Protein AF-A0A9D2JJZ6-F1 (afdb_monomer)

pLDDT: mean 75.49, std 14.81, range [40.16, 91.69]

Foldseek 3Di:
DKDFLVRQCVVVVHDSVVSVVVQVVCVVVLQKDWDWDDPVPNDIGIMIDGPVPDPVVVVVVVVVVVVVVVVVVVVVVPPPDD

Mean predicted aligned error: 13.27 Å

Sequence (82 aa):
VIYTLSSVSAKCGIQEENAKKALELMVKYSLSRKQMVDMGTGERIYIYSHWGDHKFPLLIYPLLSLAEKLSDFKENWCGFRS

Structure (mmCIF, N/CA/C/O backbone):
data_AF-A0A9D2JJZ6-F1
#
_entry.id   AF-A0A9D2JJZ6-F1
#
loop_
_atom_site.group_PDB
_atom_site.id
_atom_site.type_symbol
_atom_site.label_atom_id
_atom_site.label_alt_id
_atom_site.label_comp_id
_atom_site.label_asym_id
_atom_site.label_entity_id
_atom_site.label_seq_id
_atom_site.pdbx_PDB_ins_code
_atom_site.Cartn_x
_atom_site.Cartn_y
_atom_site.Cartn_z
_atom_site.occupancy
_atom_site.B_iso_or_equiv
_atom_site.auth_seq_id
_atom_site.auth_comp_id
_atom_site.auth_asym_id
_atom_site.auth_atom_id
_atom_site.pdbx_PDB_model_num
ATOM 1 N N . VAL A 1 1 ? -9.044 -1.925 -3.573 1.00 71.44 1 VAL A N 1
ATOM 2 C CA . VAL A 1 1 ? -8.534 -3.139 -2.885 1.00 71.44 1 VAL A CA 1
ATOM 3 C C . VAL A 1 1 ? -7.960 -2.723 -1.541 1.00 71.44 1 VAL A C 1
ATOM 5 O O . VAL A 1 1 ? -7.280 -1.703 -1.490 1.00 71.44 1 VAL A O 1
ATOM 8 N N . ILE A 1 2 ? -8.288 -3.465 -0.482 1.00 85.25 2 ILE A N 1
ATOM 9 C CA . ILE A 1 2 ? -7.886 -3.206 0.906 1.00 85.25 2 ILE A CA 1
ATOM 10 C C . ILE A 1 2 ? -6.988 -4.361 1.370 1.00 85.25 2 ILE A C 1
ATOM 12 O O . ILE A 1 2 ? -7.289 -5.512 1.061 1.00 85.25 2 ILE A O 1
ATOM 16 N N . TYR A 1 3 ? -5.891 -4.069 2.069 1.00 86.31 3 TYR A N 1
ATOM 17 C CA . TYR A 1 3 ? -4.912 -5.067 2.510 1.00 86.31 3 TYR A CA 1
ATOM 18 C C . TYR A 1 3 ? -4.254 -4.685 3.845 1.00 86.31 3 TYR A C 1
ATOM 20 O O . TYR A 1 3 ? -4.146 -3.513 4.202 1.00 86.31 3 TYR A O 1
ATOM 28 N N . THR A 1 4 ? -3.806 -5.690 4.594 1.00 91.44 4 THR A N 1
ATOM 29 C CA . THR A 1 4 ? -3.058 -5.549 5.855 1.00 91.44 4 THR A CA 1
ATOM 30 C C . THR A 1 4 ? -1.582 -5.878 5.649 1.00 91.44 4 THR A C 1
ATOM 32 O O . THR A 1 4 ? -1.221 -6.572 4.696 1.00 91.44 4 THR A O 1
ATOM 35 N N . LEU A 1 5 ? -0.726 -5.436 6.572 1.00 90.62 5 LEU A N 1
ATOM 36 C CA . LEU A 1 5 ? 0.700 -5.771 6.564 1.00 90.62 5 LEU A CA 1
ATOM 37 C C . LEU A 1 5 ? 0.940 -7.289 6.489 1.00 90.62 5 LEU A C 1
ATOM 39 O O . LEU A 1 5 ? 1.667 -7.758 5.613 1.00 90.62 5 LEU A O 1
ATOM 43 N N . SER A 1 6 ? 0.259 -8.049 7.347 1.00 89.62 6 SER A N 1
ATOM 44 C CA . SER A 1 6 ? 0.335 -9.510 7.389 1.00 89.62 6 SER A CA 1
ATOM 45 C C . SER A 1 6 ? -0.107 -10.155 6.073 1.00 89.62 6 SER A C 1
ATOM 47 O O . SER A 1 6 ? 0.570 -11.050 5.569 1.00 89.62 6 SER A O 1
ATOM 49 N N . SER A 1 7 ? -1.188 -9.659 5.459 1.00 89.31 7 SER A N 1
ATOM 50 C CA . SER A 1 7 ? -1.661 -10.176 4.169 1.00 89.31 7 SER A CA 1
ATOM 51 C C . SER A 1 7 ? -0.670 -9.920 3.027 1.00 89.31 7 SER A C 1
ATOM 53 O O . SER A 1 7 ? -0.501 -10.779 2.165 1.00 89.31 7 SER A O 1
ATOM 55 N N . VAL A 1 8 ? 0.022 -8.773 3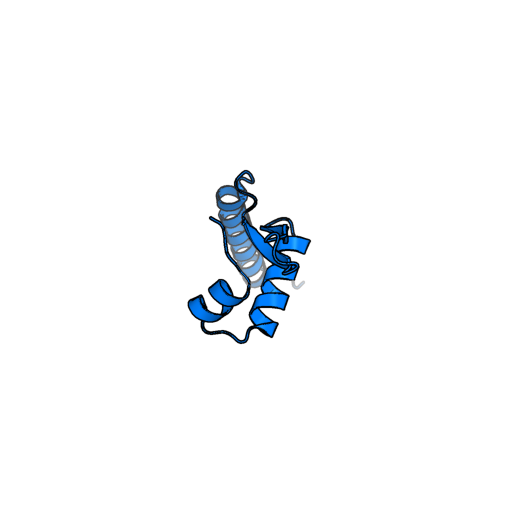.028 1.00 87.31 8 VAL A N 1
ATOM 56 C CA . VAL A 1 8 ? 1.039 -8.430 2.019 1.00 87.31 8 VAL A CA 1
ATOM 57 C C . VAL A 1 8 ? 2.297 -9.265 2.218 1.00 87.31 8 VAL A C 1
ATOM 59 O O . VAL A 1 8 ? 2.807 -9.828 1.256 1.00 87.31 8 VAL A O 1
ATOM 62 N N . SER A 1 9 ? 2.756 -9.391 3.463 1.00 86.44 9 SER A N 1
ATOM 63 C CA . SER A 1 9 ? 3.884 -10.243 3.848 1.00 86.44 9 SER A CA 1
ATOM 64 C C . SER A 1 9 ? 3.686 -11.681 3.349 1.00 86.44 9 SER A C 1
ATOM 66 O O . SER A 1 9 ? 4.502 -12.193 2.581 1.00 86.44 9 SER A O 1
ATOM 68 N N . ALA A 1 10 ? 2.533 -12.284 3.668 1.00 88.00 10 ALA A N 1
ATOM 69 C CA . ALA A 1 10 ? 2.192 -13.642 3.253 1.00 88.00 10 ALA A CA 1
ATOM 70 C C . ALA A 1 10 ? 2.045 -13.785 1.730 1.00 88.00 10 ALA A C 1
ATOM 72 O O . ALA A 1 10 ? 2.549 -14.742 1.148 1.00 88.00 10 ALA A O 1
ATOM 73 N N . LYS A 1 11 ? 1.382 -12.830 1.064 1.00 84.06 11 LYS A N 1
ATOM 74 C CA . LYS A 1 11 ? 1.135 -12.892 -0.385 1.00 84.06 11 LYS A CA 1
ATOM 75 C C . LYS A 1 11 ? 2.400 -12.679 -1.218 1.00 84.06 11 LYS A C 1
ATOM 77 O O . LYS A 1 11 ? 2.526 -13.267 -2.286 1.00 84.06 11 LYS A O 1
ATOM 82 N N . CYS A 1 12 ? 3.312 -11.830 -0.754 1.00 83.25 12 CYS A N 1
ATOM 83 C CA . CYS A 1 12 ? 4.570 -11.538 -1.439 1.00 83.25 12 CYS A CA 1
ATOM 84 C C . CYS A 1 12 ? 5.719 -12.462 -1.009 1.00 83.25 12 CYS A C 1
ATOM 86 O O . CYS A 1 12 ? 6.771 -12.425 -1.639 1.00 83.25 12 CYS A O 1
ATOM 88 N N . GLY A 1 13 ? 5.542 -13.268 0.044 1.00 88.12 13 GLY A N 1
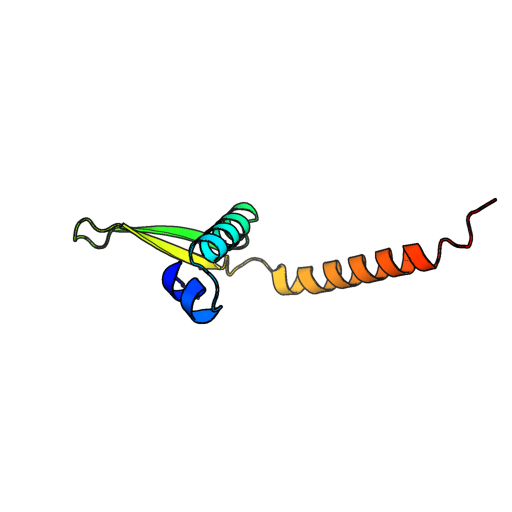ATOM 89 C CA . GLY A 1 13 ? 6.576 -14.175 0.548 1.00 88.12 13 GLY A CA 1
ATOM 90 C C . GLY A 1 13 ? 7.802 -13.449 1.111 1.00 88.12 13 GLY A C 1
ATOM 91 O O . GLY A 1 13 ? 8.917 -13.951 1.003 1.00 88.12 13 GLY A O 1
ATOM 92 N N . ILE A 1 14 ? 7.616 -12.254 1.677 1.00 86.94 14 ILE A N 1
ATOM 93 C CA . ILE A 1 14 ? 8.698 -11.428 2.232 1.00 86.94 14 ILE A CA 1
ATOM 94 C C . ILE A 1 14 ? 8.553 -11.292 3.743 1.00 86.94 14 ILE A C 1
ATOM 96 O O . ILE A 1 14 ? 7.463 -11.435 4.282 1.00 86.94 14 ILE A O 1
ATOM 100 N N . GLN A 1 15 ? 9.647 -10.968 4.434 1.00 90.50 15 GLN A N 1
ATOM 101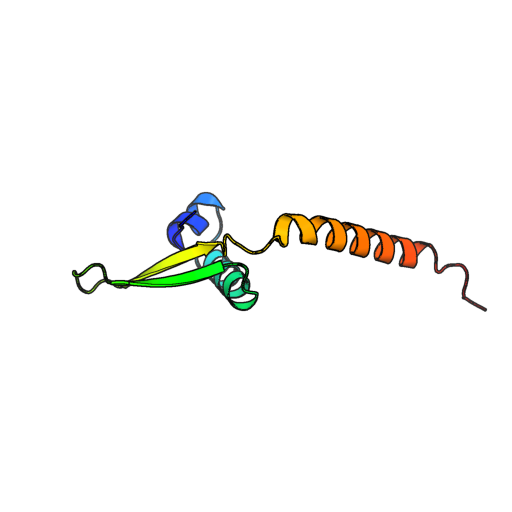 C CA . GLN A 1 15 ? 9.587 -10.661 5.863 1.00 90.50 15 GLN A CA 1
ATOM 102 C C . GLN A 1 15 ? 8.680 -9.457 6.136 1.00 90.50 15 GLN A C 1
ATOM 104 O O . GLN A 1 15 ? 8.678 -8.473 5.389 1.00 90.50 15 GLN A O 1
ATOM 109 N N . GLU A 1 16 ? 7.964 -9.508 7.257 1.00 89.12 16 GLU A N 1
ATOM 110 C CA . GLU A 1 16 ? 6.976 -8.495 7.624 1.00 89.12 16 GLU A CA 1
ATOM 111 C C . GLU A 1 16 ? 7.597 -7.099 7.781 1.00 89.12 16 GLU A C 1
ATOM 113 O O . GLU A 1 16 ? 7.000 -6.098 7.392 1.00 89.12 16 GLU A O 1
ATOM 118 N N . GLU A 1 17 ? 8.846 -7.011 8.240 1.00 90.81 17 GLU A N 1
ATOM 119 C CA . GLU A 1 17 ? 9.549 -5.731 8.328 1.00 90.81 17 GLU A CA 1
ATOM 120 C C . GLU A 1 17 ? 9.844 -5.111 6.952 1.00 90.81 17 GLU A C 1
ATOM 122 O O . GLU A 1 17 ? 9.715 -3.897 6.769 1.00 90.81 17 GLU A O 1
ATOM 127 N N . ASN A 1 18 ? 10.173 -5.938 5.958 1.00 82.38 18 ASN A N 1
ATOM 128 C CA . ASN A 1 18 ? 10.392 -5.480 4.586 1.00 82.38 18 ASN A CA 1
ATOM 129 C C . ASN A 1 18 ? 9.071 -5.050 3.939 1.00 82.38 18 ASN A C 1
ATOM 131 O O . ASN A 1 18 ? 9.017 -4.004 3.290 1.00 82.38 18 ASN A O 1
ATOM 135 N N . ALA A 1 19 ? 7.989 -5.797 4.181 1.00 87.88 19 ALA A N 1
ATOM 136 C CA . ALA A 1 19 ? 6.645 -5.408 3.761 1.00 87.88 19 ALA A CA 1
ATOM 137 C C . ALA A 1 19 ? 6.229 -4.068 4.391 1.00 87.88 19 ALA A C 1
ATOM 139 O O . ALA A 1 19 ? 5.697 -3.196 3.705 1.00 87.88 19 ALA A O 1
ATOM 140 N N . LYS A 1 20 ? 6.532 -3.861 5.677 1.00 91.69 20 LYS A N 1
ATOM 141 C CA . LYS A 1 20 ? 6.233 -2.616 6.390 1.00 91.69 20 LYS A CA 1
ATOM 142 C C . LYS A 1 20 ? 6.982 -1.433 5.788 1.00 91.69 20 LYS A C 1
ATOM 144 O O . LYS A 1 20 ? 6.348 -0.430 5.470 1.00 91.69 20 LYS A O 1
ATOM 149 N N . LYS A 1 21 ? 8.295 -1.570 5.571 1.00 89.88 21 LYS A N 1
ATOM 150 C CA . LYS A 1 21 ? 9.124 -0.544 4.915 1.00 89.88 21 LYS A CA 1
ATOM 151 C C . LYS A 1 21 ? 8.568 -0.179 3.537 1.00 89.88 21 LYS A C 1
ATOM 153 O O . LYS A 1 21 ? 8.401 1.001 3.239 1.00 89.88 21 LYS A O 1
ATOM 158 N N . ALA A 1 22 ? 8.217 -1.175 2.723 1.00 86.50 22 ALA A N 1
ATOM 159 C CA . ALA A 1 22 ? 7.635 -0.951 1.402 1.00 86.50 22 ALA A CA 1
ATOM 160 C C . ALA A 1 22 ? 6.292 -0.202 1.475 1.00 86.50 22 ALA A C 1
ATOM 162 O O . ALA A 1 22 ? 6.096 0.788 0.772 1.00 86.50 22 ALA A O 1
ATOM 163 N N . LEU A 1 23 ? 5.385 -0.614 2.365 1.00 86.56 23 LEU A N 1
ATOM 164 C CA . LEU A 1 23 ? 4.085 0.039 2.538 1.00 86.56 23 LEU A CA 1
ATOM 165 C C . LEU A 1 23 ? 4.206 1.474 3.056 1.00 86.56 23 LEU A C 1
ATOM 167 O O . LEU A 1 23 ? 3.476 2.354 2.604 1.00 86.56 23 LEU A O 1
ATOM 171 N N . GLU A 1 24 ? 5.131 1.737 3.977 1.00 89.31 24 GLU A N 1
ATOM 172 C CA . GLU A 1 24 ? 5.401 3.093 4.462 1.00 89.31 24 GLU A CA 1
ATOM 173 C C . GLU A 1 24 ? 5.956 3.994 3.354 1.00 89.31 24 GLU A C 1
ATOM 175 O O . GLU A 1 24 ? 5.543 5.150 3.254 1.00 89.31 24 GLU A O 1
ATOM 180 N N . LEU A 1 25 ? 6.799 3.467 2.459 1.00 84.56 25 LEU A N 1
ATOM 181 C CA . LEU A 1 25 ? 7.238 4.191 1.263 1.00 84.56 25 LEU A CA 1
ATOM 182 C C . LEU A 1 25 ? 6.068 4.478 0.313 1.00 84.56 25 LEU A C 1
ATOM 184 O O . LEU A 1 25 ? 5.927 5.606 -0.152 1.00 84.56 25 LEU A O 1
ATOM 188 N N . MET A 1 26 ? 5.185 3.509 0.064 1.00 83.56 26 MET A N 1
ATOM 189 C CA . MET A 1 26 ? 4.001 3.728 -0.779 1.00 83.56 26 MET A CA 1
ATOM 190 C C . MET A 1 26 ? 3.077 4.809 -0.207 1.00 83.56 26 MET A C 1
ATOM 192 O O . MET A 1 26 ? 2.517 5.601 -0.962 1.00 83.56 26 MET A O 1
ATOM 196 N N . VAL A 1 27 ? 2.937 4.872 1.119 1.00 85.75 27 VAL A N 1
ATOM 197 C CA . VAL A 1 27 ? 2.181 5.933 1.799 1.00 85.75 27 VAL A CA 1
ATOM 198 C C . VAL A 1 27 ? 2.899 7.277 1.692 1.00 85.75 27 VAL A C 1
ATOM 200 O O . VAL A 1 27 ? 2.263 8.279 1.375 1.00 85.75 27 VAL A O 1
ATOM 203 N N . LYS A 1 28 ? 4.222 7.304 1.888 1.00 85.19 28 LYS A N 1
ATOM 204 C CA . LYS A 1 28 ? 5.052 8.510 1.750 1.00 85.19 28 LYS A CA 1
ATOM 205 C C . LYS A 1 28 ? 4.948 9.132 0.355 1.00 85.19 28 LYS A C 1
ATOM 207 O O . LYS A 1 28 ? 4.930 10.351 0.240 1.00 85.19 28 LYS A O 1
ATOM 212 N N . TYR A 1 29 ? 4.876 8.307 -0.688 1.00 80.69 29 TYR A N 1
ATOM 213 C CA . TYR A 1 29 ? 4.734 8.753 -2.077 1.00 80.69 29 TYR A CA 1
ATOM 214 C C . TYR A 1 29 ? 3.273 8.875 -2.541 1.00 80.69 29 TYR A C 1
ATOM 216 O O . TYR A 1 29 ? 3.022 8.964 -3.740 1.00 80.69 29 TYR A O 1
ATOM 224 N N . SER A 1 30 ? 2.303 8.871 -1.619 1.00 80.69 30 SER A N 1
ATOM 225 C CA . SER A 1 30 ? 0.869 9.028 -1.919 1.00 80.69 30 SER A CA 1
ATOM 226 C C . SER A 1 30 ? 0.297 7.983 -2.891 1.00 80.69 30 SER A C 1
ATOM 228 O O . SER A 1 30 ? -0.755 8.187 -3.491 1.00 80.69 30 SER A O 1
ATOM 230 N N . LEU A 1 31 ? 0.961 6.833 -3.031 1.00 77.25 31 LEU A N 1
ATOM 231 C CA . LEU A 1 31 ? 0.492 5.696 -3.831 1.00 77.25 31 LEU A CA 1
ATOM 232 C C . LEU A 1 31 ? -0.511 4.838 -3.050 1.00 77.25 31 LEU A C 1
ATOM 234 O O . LEU A 1 31 ? -1.265 4.043 -3.613 1.00 77.25 31 LEU A O 1
ATOM 238 N N . SER A 1 32 ? -0.502 4.939 -1.722 1.00 84.06 32 SER A N 1
ATOM 239 C CA . SER A 1 32 ? -1.395 4.196 -0.834 1.00 84.06 32 SER A CA 1
ATOM 240 C C . SER A 1 32 ? -1.796 5.037 0.370 1.00 84.06 32 SER A C 1
ATOM 242 O O . SER A 1 32 ? -1.079 5.934 0.799 1.00 84.06 32 SER A O 1
ATOM 244 N N . ARG A 1 33 ? -2.972 4.756 0.918 1.00 87.25 33 ARG A N 1
ATOM 245 C CA . ARG A 1 33 ? -3.485 5.359 2.142 1.00 87.25 33 ARG A CA 1
ATOM 246 C C . ARG A 1 33 ? -3.360 4.356 3.275 1.00 87.25 33 ARG A C 1
ATOM 248 O O . ARG A 1 33 ? -3.719 3.192 3.112 1.00 87.25 33 ARG A O 1
ATOM 255 N N . LYS A 1 34 ? -2.897 4.835 4.427 1.00 91.38 34 LYS A N 1
ATOM 256 C CA . LYS A 1 34 ? -2.912 4.107 5.698 1.00 91.38 34 LYS A CA 1
ATOM 257 C C . LYS A 1 34 ? -4.083 4.607 6.537 1.00 91.38 34 LYS A C 1
ATOM 259 O O . LYS A 1 34 ? -4.238 5.813 6.714 1.00 91.38 34 LYS A O 1
ATOM 264 N N . GLN A 1 35 ? -4.885 3.689 7.056 1.00 90.94 35 GLN A N 1
ATOM 265 C CA . GLN A 1 35 ? -5.979 3.971 7.976 1.00 90.94 35 GLN A CA 1
ATOM 266 C C . GLN A 1 35 ? -5.836 3.076 9.204 1.00 90.94 35 GLN A C 1
ATOM 268 O O . GLN A 1 35 ? -5.581 1.881 9.080 1.00 90.94 35 GLN A O 1
ATOM 273 N N . MET A 1 36 ? -5.968 3.663 10.390 1.00 91.31 36 MET A N 1
ATOM 274 C CA . MET A 1 36 ? -6.089 2.895 11.624 1.00 91.31 36 MET A CA 1
ATOM 275 C C . MET A 1 36 ? -7.568 2.617 11.863 1.00 91.31 36 MET A C 1
ATOM 277 O O . MET A 1 36 ? -8.382 3.537 11.781 1.00 91.31 36 MET A O 1
ATOM 281 N N . VAL A 1 37 ? -7.900 1.354 12.100 1.00 87.25 37 VAL A N 1
ATOM 282 C CA . VAL A 1 37 ? -9.255 0.908 12.412 1.00 87.25 37 VAL A CA 1
ATOM 283 C C . VAL A 1 37 ? -9.246 0.328 13.817 1.00 87.25 37 VAL A C 1
ATOM 285 O O . VAL A 1 37 ? -8.411 -0.519 14.143 1.00 87.25 37 VAL A O 1
ATOM 288 N N . ASP A 1 38 ? -10.159 0.836 14.639 1.00 87.38 38 ASP A N 1
ATOM 289 C CA . ASP A 1 38 ? -10.442 0.314 15.969 1.00 87.38 38 ASP A CA 1
ATOM 290 C C . ASP A 1 38 ? -11.505 -0.780 15.840 1.00 87.38 38 ASP A C 1
ATOM 292 O O . ASP A 1 38 ? -12.570 -0.547 15.264 1.00 87.38 38 ASP A O 1
ATOM 296 N N . MET A 1 39 ? -11.197 -1.977 16.333 1.00 81.75 39 MET A N 1
ATOM 297 C CA . MET A 1 39 ? -12.093 -3.133 16.245 1.00 81.75 39 MET A CA 1
ATOM 298 C C . MET A 1 39 ? -13.117 -3.173 17.392 1.00 81.75 39 MET A C 1
ATOM 300 O O . MET A 1 39 ? -13.891 -4.122 17.486 1.00 81.75 39 MET A O 1
ATOM 304 N N . GLY A 1 40 ? -13.129 -2.179 18.290 1.00 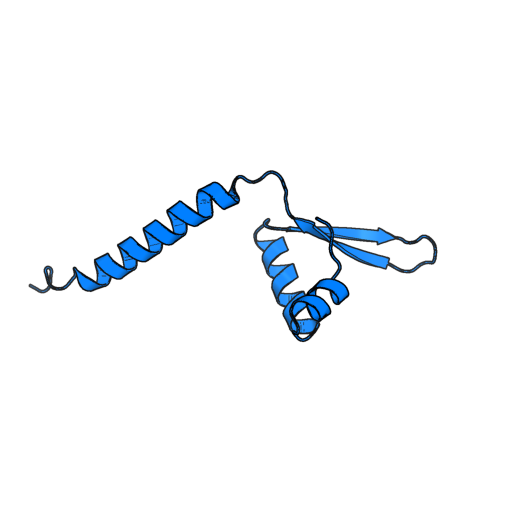75.44 40 GLY A N 1
ATOM 305 C CA . GLY A 1 40 ? -14.042 -2.113 19.438 1.00 75.44 40 GLY A CA 1
ATOM 306 C C . GLY A 1 40 ? -13.680 -3.064 20.586 1.00 75.44 40 GLY A C 1
ATOM 307 O O . GLY A 1 40 ? -14.247 -2.965 21.669 1.00 75.44 40 GLY A O 1
ATOM 308 N N . THR A 1 41 ? -12.700 -3.946 20.380 1.00 79.00 41 THR A N 1
ATOM 309 C CA . THR A 1 41 ? -12.098 -4.840 21.384 1.00 79.00 41 THR A CA 1
ATOM 310 C C . THR A 1 41 ? -10.863 -4.231 22.059 1.00 79.00 41 THR A C 1
ATOM 312 O O . THR A 1 41 ? -10.208 -4.889 22.862 1.00 79.00 41 THR A O 1
ATOM 315 N N . GLY A 1 42 ? -10.517 -2.980 21.727 1.00 78.88 42 GLY A N 1
ATOM 316 C CA . GLY A 1 42 ? -9.267 -2.327 22.134 1.00 78.88 42 GLY A CA 1
ATOM 317 C C . GLY A 1 42 ? -8.078 -2.643 21.219 1.00 78.88 42 GLY A C 1
ATOM 318 O O . GLY A 1 42 ? -7.024 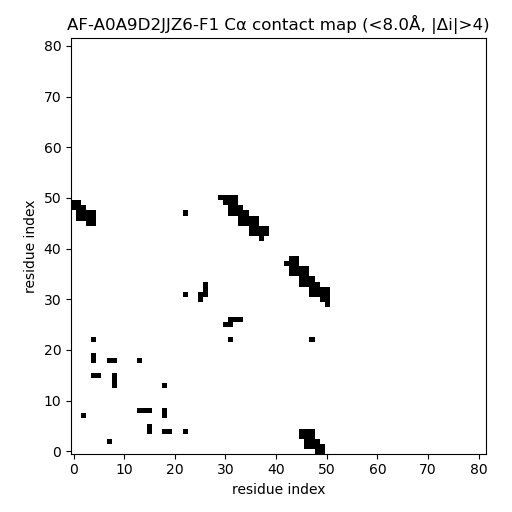-2.016 21.339 1.00 78.88 42 GLY A O 1
ATOM 319 N N . GLU A 1 43 ? -8.245 -3.567 20.270 1.00 79.25 43 GLU A N 1
ATOM 320 C CA . GLU A 1 43 ? -7.250 -3.857 19.242 1.00 79.25 43 GLU A CA 1
ATOM 321 C C . GLU A 1 43 ? -7.306 -2.829 18.107 1.00 79.25 43 GLU A C 1
ATOM 323 O O . GLU A 1 43 ? -8.366 -2.506 17.563 1.00 79.25 43 GLU A O 1
ATOM 328 N N . ARG A 1 44 ? -6.126 -2.329 17.724 1.00 85.06 44 ARG A N 1
ATOM 329 C CA . ARG A 1 44 ? -5.952 -1.362 16.636 1.00 85.06 44 ARG A CA 1
ATOM 330 C C . ARG A 1 44 ? -5.220 -2.019 15.483 1.00 85.06 44 ARG A C 1
ATOM 332 O O . ARG A 1 44 ? -4.074 -2.439 15.637 1.00 85.06 44 ARG A O 1
ATOM 339 N N . ILE A 1 45 ? -5.850 -2.045 14.314 1.00 87.56 45 ILE A N 1
ATOM 340 C CA . ILE A 1 45 ? -5.264 -2.627 13.106 1.00 87.56 45 ILE A CA 1
ATOM 341 C C . ILE A 1 45 ? -5.004 -1.521 12.091 1.00 87.56 45 ILE A C 1
ATOM 343 O O . ILE A 1 45 ? -5.826 -0.631 11.872 1.00 87.56 45 ILE A O 1
ATOM 347 N N . TYR A 1 46 ? -3.839 -1.582 11.448 1.00 89.69 46 TYR A N 1
ATOM 348 C CA . TYR A 1 46 ? -3.544 -0.734 10.303 1.00 89.69 46 TYR A CA 1
ATOM 349 C C . TYR A 1 46 ? -3.969 -1.420 9.015 1.00 89.69 46 TYR A C 1
ATOM 351 O O . TYR A 1 46 ? -3.497 -2.506 8.672 1.00 89.69 46 TYR A O 1
ATOM 359 N N . ILE A 1 47 ? -4.830 -0.730 8.287 1.00 90.94 47 ILE A N 1
ATOM 360 C CA . ILE A 1 47 ? -5.327 -1.136 6.989 1.00 90.94 47 ILE A CA 1
ATOM 361 C C . ILE A 1 47 ? -4.745 -0.195 5.935 1.00 90.94 47 ILE A C 1
ATOM 363 O O . ILE A 1 47 ? -4.676 1.023 6.121 1.00 90.94 47 ILE A O 1
ATOM 367 N N . TYR A 1 48 ? -4.319 -0.772 4.820 1.00 88.25 48 TYR A N 1
ATOM 368 C CA . TYR A 1 48 ? -3.778 -0.064 3.676 1.00 88.25 48 TYR A CA 1
ATOM 369 C C . TYR A 1 48 ? -4.728 -0.211 2.488 1.00 88.25 48 TYR A C 1
ATOM 371 O O . TYR A 1 48 ? -5.376 -1.240 2.295 1.00 88.25 48 TYR A O 1
ATOM 379 N N . SER A 1 49 ? -4.831 0.838 1.686 1.00 86.12 49 SER A N 1
ATOM 380 C CA . SER A 1 49 ? -5.611 0.838 0.450 1.00 86.12 49 SER A CA 1
ATOM 381 C C . SER A 1 49 ? -4.888 1.652 -0.610 1.00 86.12 49 SER A C 1
ATOM 383 O O . SER A 1 49 ? -4.148 2.581 -0.291 1.00 86.12 49 SER A O 1
ATOM 385 N N . HIS A 1 50 ? -5.082 1.312 -1.879 1.00 79.75 50 HIS A N 1
ATOM 386 C CA . HIS A 1 50 ?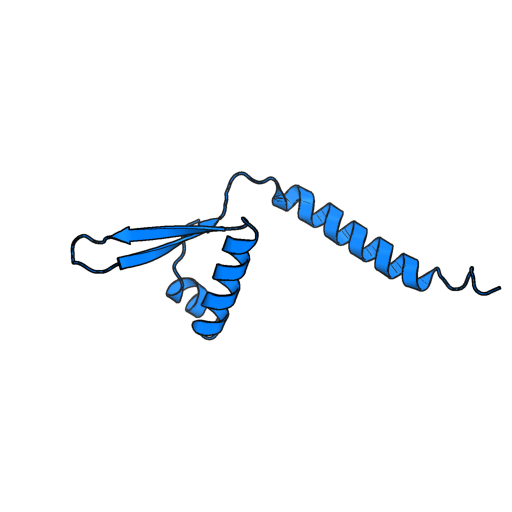 -4.566 2.141 -2.965 1.00 79.75 50 HIS A CA 1
ATOM 387 C C . HIS A 1 50 ? -5.308 3.480 -2.994 1.00 79.75 50 HIS A C 1
ATOM 389 O O . HIS A 1 50 ? -6.522 3.517 -2.778 1.00 79.75 50 HIS A O 1
ATOM 395 N N . TRP A 1 51 ? -4.602 4.567 -3.311 1.00 69.31 51 TRP A N 1
ATOM 396 C CA . TRP A 1 51 ? -5.270 5.782 -3.780 1.00 69.31 51 TRP A CA 1
ATOM 397 C C . TRP A 1 51 ? -5.857 5.479 -5.160 1.00 69.31 51 TRP A C 1
ATOM 399 O O . TRP A 1 51 ? -5.159 5.521 -6.168 1.00 69.31 51 TRP A O 1
ATOM 409 N N . GLY A 1 52 ? -7.128 5.074 -5.178 1.00 57.66 52 GLY A N 1
ATOM 410 C CA . GLY A 1 52 ? -7.820 4.559 -6.361 1.00 57.66 52 GLY A CA 1
ATOM 411 C C . GLY A 1 52 ? -8.060 5.571 -7.482 1.00 57.66 52 GLY A C 1
ATOM 412 O O . GLY A 1 52 ? -8.435 5.148 -8.567 1.00 57.66 52 GLY A O 1
ATOM 413 N N . ASP A 1 53 ? -7.799 6.864 -7.269 1.00 52.38 53 ASP A N 1
ATOM 414 C CA . ASP A 1 53 ? -8.203 7.908 -8.224 1.00 52.38 53 ASP A CA 1
ATOM 415 C C . ASP A 1 53 ? -7.052 8.583 -8.968 1.00 52.38 53 ASP A C 1
ATOM 417 O O . ASP A 1 53 ? -7.277 9.360 -9.902 1.00 52.38 53 ASP A O 1
ATOM 421 N N . HIS A 1 54 ? -5.798 8.292 -8.622 1.00 48.69 54 HIS A N 1
ATOM 422 C CA . HIS A 1 54 ? -4.710 8.795 -9.441 1.00 48.69 54 HIS A CA 1
ATOM 423 C C . HIS A 1 54 ? -4.508 7.871 -10.635 1.00 48.69 54 HIS A C 1
ATOM 425 O O . HIS A 1 54 ? -4.172 6.698 -10.498 1.00 48.69 54 HIS A O 1
ATOM 431 N N . LYS A 1 55 ? -4.677 8.474 -11.813 1.00 52.12 55 LYS A N 1
ATOM 432 C CA . LYS A 1 55 ? -4.275 8.083 -13.172 1.00 52.12 55 LYS A CA 1
ATOM 433 C C . LYS A 1 55 ? -2.799 7.626 -13.298 1.00 52.12 55 LYS A C 1
ATOM 435 O O . LYS A 1 55 ? -2.164 7.861 -14.316 1.00 52.12 55 LYS A O 1
ATOM 440 N N . PHE A 1 56 ? -2.215 6.989 -12.288 1.00 49.88 56 PHE A N 1
ATOM 441 C CA . PHE A 1 56 ? -0.850 6.476 -12.272 1.00 49.88 56 PHE A CA 1
ATOM 442 C C . PHE A 1 56 ? -0.581 5.387 -13.313 1.00 49.88 56 PHE A C 1
ATOM 444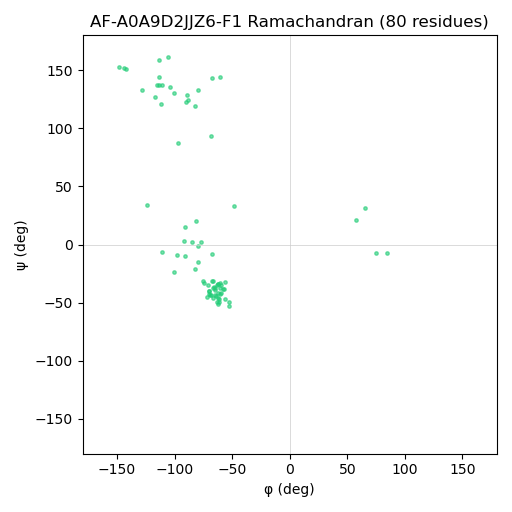 O O . PHE A 1 56 ? 0.507 5.430 -13.880 1.00 49.88 56 PHE A O 1
ATOM 451 N N . PRO A 1 57 ? -1.522 4.487 -13.676 1.00 52.69 57 PRO A N 1
ATOM 452 C CA . PRO A 1 57 ? -1.299 3.596 -14.815 1.00 52.69 57 PRO A CA 1
ATOM 453 C C . PRO A 1 57 ? -0.977 4.369 -16.106 1.00 52.69 57 PRO A C 1
ATOM 455 O O . PRO A 1 57 ? -0.167 3.912 -16.904 1.00 52.69 57 PRO A O 1
ATOM 458 N N . LEU A 1 58 ? -1.535 5.578 -16.270 1.00 52.50 58 LEU A N 1
ATOM 459 C CA . LEU A 1 58 ? -1.268 6.454 -17.418 1.00 52.50 58 LEU A CA 1
ATOM 460 C C . LEU A 1 58 ? 0.054 7.231 -17.303 1.00 52.50 58 LEU A C 1
ATOM 462 O O . LEU A 1 58 ? 0.515 7.761 -18.307 1.00 52.50 58 LEU A O 1
ATOM 466 N N . LEU A 1 59 ? 0.664 7.309 -16.115 1.00 56.88 59 LEU A N 1
ATOM 467 C CA . LEU A 1 59 ? 1.945 7.995 -15.885 1.00 56.88 59 LEU A CA 1
ATOM 468 C C . LEU A 1 59 ? 3.134 7.031 -15.804 1.00 56.88 59 LEU A C 1
ATOM 470 O O . LEU A 1 59 ? 4.251 7.431 -16.113 1.00 56.88 59 LEU A O 1
ATOM 474 N N . ILE A 1 60 ? 2.909 5.760 -15.456 1.00 65.94 60 ILE A N 1
ATOM 475 C CA . ILE A 1 60 ? 3.963 4.737 -15.424 1.00 65.94 60 ILE A CA 1
ATOM 476 C C . ILE A 1 60 ? 4.549 4.525 -16.821 1.00 65.94 60 ILE A C 1
ATOM 478 O O . ILE A 1 60 ? 5.767 4.521 -16.964 1.00 65.94 60 ILE A O 1
ATOM 482 N N . TYR A 1 61 ? 3.709 4.407 -17.854 1.00 66.12 61 TYR A N 1
ATOM 483 C CA . TYR A 1 61 ? 4.193 4.193 -19.219 1.00 66.12 61 TYR A CA 1
ATOM 484 C C . TYR A 1 61 ? 5.068 5.360 -19.728 1.00 66.12 61 TYR A C 1
ATOM 486 O O . TYR A 1 61 ? 6.210 5.102 -20.099 1.00 66.12 61 TYR A O 1
ATOM 494 N N . PRO A 1 62 ? 4.648 6.642 -19.645 1.00 69.69 62 PRO A N 1
ATOM 495 C CA . PRO A 1 62 ? 5.514 7.777 -19.973 1.00 69.69 62 PRO A CA 1
ATOM 496 C C . PRO A 1 62 ? 6.817 7.839 -19.171 1.00 69.69 62 PRO A C 1
ATOM 498 O O . PRO A 1 62 ? 7.847 8.199 -19.732 1.00 69.69 62 PRO A O 1
ATOM 501 N N . LEU A 1 63 ? 6.793 7.501 -17.877 1.00 71.06 63 LEU A N 1
ATOM 502 C CA . LEU A 1 63 ? 7.990 7.519 -17.032 1.00 71.06 63 LEU A CA 1
ATOM 503 C C . LEU A 1 63 ? 8.975 6.405 -17.407 1.00 71.06 63 LEU A C 1
ATOM 505 O O . LEU A 1 63 ? 10.176 6.660 -17.457 1.00 71.06 63 LEU A O 1
ATOM 509 N N . LEU A 1 64 ? 8.481 5.202 -17.715 1.00 71.50 64 LEU A N 1
ATOM 510 C CA . LEU A 1 64 ? 9.308 4.096 -18.202 1.00 71.50 64 LEU A CA 1
ATOM 511 C C . LEU A 1 64 ? 9.877 4.400 -19.593 1.00 71.50 64 LEU A C 1
ATOM 513 O O . LEU A 1 64 ? 11.081 4.272 -19.784 1.00 71.50 64 LEU A O 1
ATOM 517 N N . SER A 1 65 ? 9.058 4.903 -20.523 1.00 73.25 65 SER A N 1
ATOM 518 C CA . SER A 1 65 ? 9.525 5.328 -21.850 1.00 73.25 65 SER A CA 1
ATOM 519 C C . SER A 1 65 ? 10.527 6.483 -21.784 1.00 73.25 65 SER A C 1
ATOM 521 O O . SER A 1 65 ? 11.424 6.577 -22.616 1.00 73.25 65 SER A O 1
ATOM 523 N N . LEU A 1 66 ? 10.388 7.397 -20.819 1.00 74.75 66 LEU A N 1
ATOM 524 C CA . LEU A 1 66 ? 11.364 8.464 -20.605 1.00 74.75 66 LEU A CA 1
ATOM 525 C C . LEU A 1 66 ? 12.677 7.911 -20.041 1.00 74.75 66 LEU A C 1
ATOM 527 O O . LEU A 1 66 ? 13.741 8.322 -20.493 1.00 74.75 66 LEU A O 1
ATOM 531 N N . ALA A 1 67 ? 12.614 6.989 -19.078 1.00 73.88 67 ALA A N 1
ATOM 532 C CA . ALA A 1 67 ? 13.797 6.348 -18.512 1.00 73.88 67 ALA A CA 1
ATOM 533 C C . ALA A 1 67 ? 14.579 5.553 -19.571 1.00 73.88 67 ALA A C 1
ATOM 535 O O . ALA A 1 67 ? 15.798 5.681 -19.624 1.00 73.88 67 ALA A O 1
ATOM 536 N N . GLU A 1 68 ? 13.881 4.823 -20.444 1.00 72.00 68 GLU A N 1
ATOM 537 C CA . GLU A 1 68 ? 14.449 4.120 -21.603 1.00 72.00 68 GLU A CA 1
ATOM 538 C C . GLU A 1 68 ? 15.115 5.097 -22.584 1.00 72.00 68 GLU A C 1
ATOM 540 O O . GLU A 1 68 ? 16.295 4.978 -22.898 1.00 72.00 68 GLU A O 1
ATOM 545 N N . LYS A 1 69 ? 14.425 6.176 -22.974 1.00 74.75 69 LYS A N 1
ATOM 546 C CA . LYS A 1 69 ? 15.032 7.205 -23.835 1.00 74.75 69 LYS A CA 1
ATOM 547 C C . LYS A 1 69 ? 16.262 7.860 -23.212 1.00 74.75 69 LYS A C 1
ATOM 549 O O . LYS A 1 69 ? 17.181 8.229 -23.933 1.00 74.75 69 LYS A O 1
ATOM 554 N N . LEU A 1 70 ? 16.286 8.046 -21.893 1.00 68.31 70 LEU A N 1
ATOM 555 C CA . LEU A 1 70 ? 17.437 8.607 -21.184 1.00 68.31 70 LEU A CA 1
ATOM 556 C C . LEU A 1 70 ? 18.584 7.596 -21.034 1.00 68.31 70 LEU A C 1
ATOM 558 O O . LEU A 1 70 ? 19.744 8.012 -21.041 1.00 68.31 70 LEU A O 1
ATOM 562 N N . SER A 1 71 ? 18.298 6.293 -20.929 1.00 66.81 71 SER A N 1
ATOM 563 C CA . SER A 1 71 ? 19.337 5.260 -21.002 1.00 66.81 71 SER A CA 1
ATOM 564 C C . SER A 1 71 ? 19.935 5.174 -22.403 1.00 66.81 71 SER A C 1
ATOM 566 O O . SER A 1 71 ? 21.157 5.191 -22.527 1.00 66.81 71 SER A O 1
ATOM 568 N N . ASP A 1 72 ? 19.104 5.225 -23.443 1.00 59.59 72 ASP A N 1
ATOM 569 C CA . ASP A 1 72 ? 19.544 5.228 -24.844 1.00 59.59 72 ASP A CA 1
ATOM 570 C C . ASP A 1 72 ? 20.281 6.526 -25.199 1.00 59.59 72 ASP A C 1
ATOM 572 O O . ASP A 1 72 ? 21.211 6.550 -26.007 1.00 59.59 72 ASP A O 1
ATOM 576 N N . PHE A 1 73 ? 19.909 7.643 -24.569 1.00 57.81 73 PHE A N 1
ATOM 577 C CA . PHE A 1 73 ? 20.645 8.899 -24.685 1.00 57.81 73 PHE A CA 1
ATOM 578 C C . PHE A 1 73 ? 22.065 8.767 -24.129 1.00 57.81 73 PHE A C 1
ATOM 580 O O . PHE A 1 73 ? 22.993 9.334 -24.698 1.00 57.81 73 PHE A O 1
ATOM 587 N N . LYS A 1 74 ? 22.267 7.976 -23.067 1.00 52.62 74 LYS A N 1
ATOM 588 C CA . LYS A 1 74 ? 23.605 7.683 -22.539 1.00 52.62 74 LYS A CA 1
ATOM 589 C C . LYS A 1 74 ? 24.439 6.845 -23.519 1.00 52.62 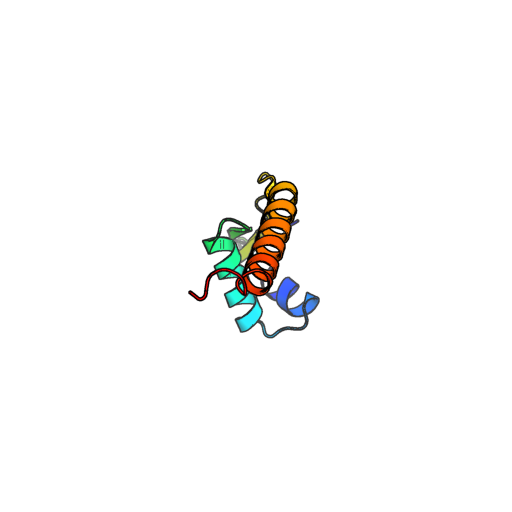74 LYS A C 1
ATOM 591 O O . LYS A 1 74 ? 25.650 7.047 -23.575 1.00 52.62 74 LYS A O 1
ATOM 596 N N . GLU A 1 75 ? 23.815 5.972 -24.314 1.00 52.50 75 GLU A N 1
ATOM 597 C CA . GLU A 1 75 ? 24.488 5.228 -25.395 1.00 52.50 75 GLU A CA 1
ATOM 598 C C . GLU A 1 75 ? 24.796 6.112 -26.618 1.00 52.50 75 GLU A C 1
ATOM 600 O O . GLU A 1 75 ? 25.853 5.978 -27.231 1.00 52.50 75 GLU A O 1
ATOM 605 N N . ASN A 1 76 ? 23.947 7.099 -26.922 1.00 51.69 76 ASN A N 1
ATOM 606 C CA . ASN A 1 76 ? 24.161 8.051 -28.021 1.00 51.69 76 ASN A CA 1
ATOM 607 C C . ASN A 1 76 ? 25.145 9.200 -27.699 1.00 51.69 76 ASN A C 1
ATOM 609 O O . ASN A 1 76 ? 25.451 10.019 -28.568 1.00 51.69 76 ASN A O 1
ATOM 613 N N . TRP A 1 77 ? 25.699 9.269 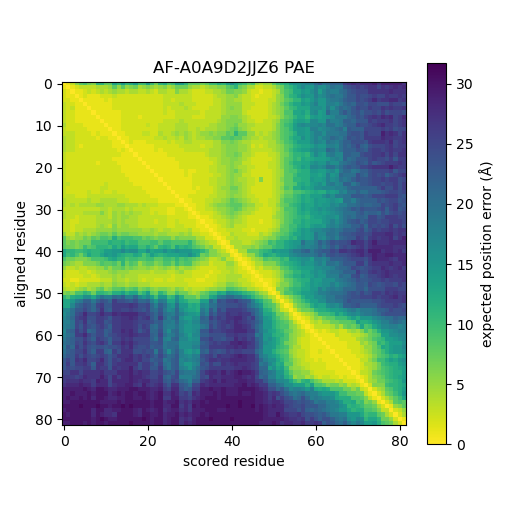-26.482 1.00 48.72 77 TRP A N 1
ATOM 614 C CA . TRP A 1 77 ? 26.686 10.289 -26.080 1.00 48.72 77 TRP A CA 1
ATOM 615 C C . TRP A 1 77 ? 28.136 10.006 -26.507 1.00 48.72 77 TRP A C 1
ATOM 617 O O . TRP A 1 77 ? 29.071 10.626 -26.000 1.00 48.72 77 TRP A O 1
ATOM 627 N N . CYS A 1 78 ? 28.347 9.155 -27.514 1.00 50.25 78 CYS A N 1
ATOM 628 C CA . CYS A 1 78 ? 29.630 9.080 -28.224 1.00 50.25 78 CYS A CA 1
ATOM 629 C C . CYS A 1 78 ? 29.856 10.233 -29.231 1.00 50.25 78 CYS A C 1
ATOM 631 O O . CYS A 1 78 ? 30.896 10.256 -29.881 1.00 50.25 78 CYS A O 1
ATOM 633 N N . GLY A 1 79 ? 28.934 11.201 -29.353 1.00 52.91 79 GLY A N 1
ATOM 634 C CA . GLY A 1 79 ? 29.045 12.332 -30.292 1.00 52.91 79 GLY A CA 1
ATOM 635 C C . GLY A 1 79 ? 29.564 13.668 -29.732 1.00 52.91 79 GLY A C 1
ATOM 636 O O . GLY A 1 79 ? 29.819 14.573 -30.518 1.00 52.91 79 GLY A O 1
ATOM 637 N N . PHE A 1 80 ? 29.730 13.821 -28.411 1.00 47.97 80 PHE A N 1
ATOM 638 C CA . PHE A 1 80 ? 30.158 15.086 -27.773 1.00 47.97 80 PHE A CA 1
ATOM 639 C C . PHE A 1 80 ? 31.414 14.945 -26.894 1.00 47.97 80 PHE A C 1
ATOM 641 O O . PHE A 1 80 ? 31.572 15.639 -25.891 1.00 47.97 80 PHE A O 1
ATOM 648 N N . ARG A 1 81 ? 32.348 14.067 -27.277 1.00 44.50 81 ARG A N 1
ATOM 649 C CA . ARG A 1 81 ? 33.761 14.253 -26.916 1.00 44.50 81 ARG A CA 1
ATOM 650 C C . ARG A 1 81 ? 34.475 14.907 -28.095 1.00 44.50 81 ARG A C 1
ATOM 652 O O . ARG A 1 81 ? 34.991 14.214 -28.965 1.00 44.50 81 ARG A O 1
ATOM 659 N N . SER A 1 82 ? 34.432 16.237 -28.121 1.00 40.16 82 SER A N 1
ATOM 660 C CA . SER A 1 82 ? 35.552 17.044 -28.615 1.00 40.16 82 SER A CA 1
ATOM 661 C C . SER A 1 82 ? 36.722 16.925 -27.648 1.00 40.16 82 SER A C 1
ATOM 663 O O . SER A 1 82 ? 36.436 17.025 -26.429 1.00 40.16 82 SER A O 1
#

Nearest PDB structures (foldseek):
  3r0a-assembly1_A  TM=6.593E-01  e=1.691E-03  Methanosarcina mazei
  1sfx-assembly1_A  TM=5.963E-01  e=6.423E-02  Archaeoglobus fulgidus DSM 4304
  6kf9-assembly1_G  TM=6.111E-01  e=7.833E-02  Thermococcus kodakarensis KOD1
  7el3-assembly1_B  TM=6.206E-01  e=1.244E-01  Acinetobacter baumannii
  4eju-assembly1_B  TM=5.707E-01  e=1.517E-01  Staphylococcus epidermidis RP62A

Secondary structure (DSSP, 8-state):
-EEEHHHHHHHHT--HHHHHHHHHHHHHTTSEEEEEEE-SSS-EEEEEEE-TTS-THHHHHHHHHHHHHHHHHHHGGGG---

Radius of gyration: 19.45 Å; Cα contacts (8 Å, |Δi|>4): 65; chains: 1; bounding box: 50×31×52 Å

Solvent-accessible surface area (backbone atoms only — not comparable to full-atom values): 4886 Å² total; per-residue (Å²): 116,78,48,36,60,68,58,50,11,65,74,70,73,46,58,57,69,59,40,45,54,52,51,52,49,32,37,74,69,62,56,26,44,79,44,81,44,75,71,83,77,83,50,76,45,65,39,34,30,56,51,84,80,66,69,50,80,73,47,49,56,59,51,52,54,47,51,50,52,54,53,52,47,62,68,61,56,80,79,77,78,125